Protein AF-A0A536J6Z6-F1 (afdb_monomer_lite)

Secondary structure (DSSP, 8-state):
----EEEEEE-TTSHHHHHHHHHHTT-TTEEEEEEEESS--SS--TT-EEEE--TT-

Sequence (57 aa):
MARKRRVLVTGVARWWGALVVQRLVEDPDVAEVIAIDIREPRYDLGRADYLKLDIRH

Structure (mmCIF, N/CA/C/O backbone):
data_AF-A0A536J6Z6-F1
#
_entry.id   AF-A0A536J6Z6-F1
#
loop_
_atom_site.group_PDB
_atom_site.id
_atom_site.type_symbol
_atom_site.label_atom_id
_atom_site.label_alt_id
_atom_site.label_comp_id
_atom_site.label_asym_id
_atom_sit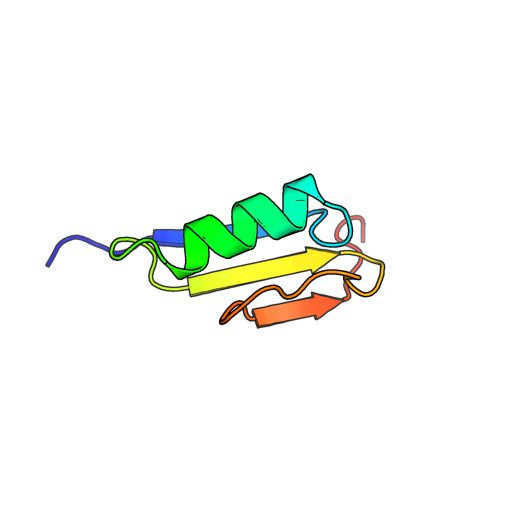e.label_entity_id
_atom_site.label_seq_id
_atom_site.pdbx_PDB_ins_code
_atom_site.Cartn_x
_atom_site.Cartn_y
_atom_site.Cartn_z
_atom_site.occupancy
_atom_site.B_iso_or_equiv
_atom_site.auth_seq_id
_atom_site.auth_comp_id
_atom_site.auth_asym_id
_atom_site.auth_atom_id
_atom_site.pdbx_PDB_model_num
ATOM 1 N N . MET A 1 1 ? -17.541 -3.428 18.501 1.00 60.97 1 MET A N 1
ATOM 2 C CA . MET A 1 1 ? -16.422 -2.957 17.655 1.00 60.97 1 MET A CA 1
ATOM 3 C C . MET A 1 1 ? -16.772 -3.284 16.214 1.00 60.97 1 MET A C 1
ATOM 5 O O . MET A 1 1 ? -17.018 -4.453 15.938 1.00 60.97 1 MET A O 1
ATOM 9 N N . ALA A 1 2 ? -16.875 -2.297 15.321 1.00 75.88 2 ALA A N 1
ATOM 10 C CA . ALA A 1 2 ? -17.031 -2.593 13.896 1.00 75.88 2 ALA A CA 1
ATOM 11 C C . ALA A 1 2 ? -15.774 -3.331 13.400 1.00 75.88 2 ALA A C 1
ATOM 13 O O . ALA A 1 2 ? -14.656 -2.994 13.798 1.00 75.88 2 ALA A O 1
ATOM 14 N N . ARG A 1 3 ? -15.944 -4.380 12.589 1.00 85.69 3 ARG A N 1
ATOM 15 C CA . ARG A 1 3 ? -14.814 -5.136 12.036 1.00 85.69 3 ARG A CA 1
ATOM 16 C C . ARG A 1 3 ? -14.087 -4.257 11.016 1.00 85.69 3 ARG A C 1
ATOM 18 O O . ARG A 1 3 ? -14.662 -3.933 9.983 1.00 85.69 3 ARG A O 1
ATOM 25 N N . LYS A 1 4 ? -12.827 -3.909 11.292 1.00 92.12 4 LYS A N 1
ATOM 26 C CA . LYS A 1 4 ? -11.969 -3.193 10.337 1.00 92.12 4 LYS A CA 1
ATOM 27 C C . LYS A 1 4 ? -11.602 -4.083 9.145 1.00 92.12 4 LYS A C 1
ATOM 29 O O . LYS A 1 4 ? -11.461 -5.302 9.287 1.00 92.12 4 LYS A O 1
ATOM 34 N N . ARG A 1 5 ? -11.459 -3.471 7.971 1.00 96.75 5 ARG A N 1
ATOM 35 C CA . ARG A 1 5 ? -11.148 -4.143 6.701 1.00 96.75 5 ARG A CA 1
ATOM 36 C C . ARG A 1 5 ? -9.645 -4.399 6.585 1.00 96.75 5 ARG A C 1
ATOM 38 O O . ARG A 1 5 ? -8.849 -3.563 6.992 1.00 96.75 5 ARG A O 1
ATOM 45 N N . ARG A 1 6 ? -9.260 -5.531 5.996 1.00 97.94 6 ARG A N 1
ATOM 46 C CA . ARG A 1 6 ? -7.901 -5.761 5.479 1.00 97.94 6 ARG A CA 1
ATOM 47 C C . ARG A 1 6 ? -7.979 -5.751 3.964 1.00 97.94 6 ARG A C 1
ATOM 49 O O . ARG A 1 6 ? -8.897 -6.365 3.418 1.00 97.94 6 ARG A O 1
ATOM 56 N N . VAL A 1 7 ? -7.072 -5.040 3.307 1.00 98.38 7 VAL A N 1
ATOM 57 C CA . VAL A 1 7 ? -7.155 -4.799 1.865 1.00 98.38 7 VAL A CA 1
ATOM 58 C C . VAL A 1 7 ? -5.879 -5.262 1.185 1.00 98.38 7 VAL A C 1
ATOM 60 O O . VAL A 1 7 ? -4.787 -4.848 1.557 1.00 98.38 7 VAL A O 1
ATOM 63 N N . LEU A 1 8 ? -6.031 -6.101 0.162 1.00 98.06 8 LEU A N 1
ATOM 64 C CA . LEU A 1 8 ? -4.959 -6.453 -0.756 1.00 98.06 8 LEU A CA 1
ATOM 65 C C . LEU A 1 8 ? -5.064 -5.579 -2.009 1.00 98.06 8 LEU A C 1
ATOM 67 O O . LEU A 1 8 ? -6.125 -5.525 -2.631 1.00 98.06 8 LEU A O 1
ATOM 71 N N . VAL A 1 9 ? -3.967 -4.932 -2.398 1.00 97.94 9 VAL A N 1
ATOM 72 C CA . VAL A 1 9 ? -3.884 -4.120 -3.617 1.00 97.94 9 VAL A CA 1
ATOM 73 C C . VAL A 1 9 ? -2.821 -4.702 -4.538 1.00 97.94 9 VAL A C 1
ATOM 75 O O . VAL A 1 9 ? -1.663 -4.820 -4.156 1.00 97.94 9 VAL A O 1
ATOM 78 N N . THR A 1 10 ? -3.200 -5.038 -5.769 1.00 97.50 10 THR A N 1
ATOM 79 C CA . THR A 1 10 ? -2.278 -5.520 -6.809 1.00 97.50 10 THR A CA 1
ATOM 80 C C . THR A 1 10 ? -1.998 -4.425 -7.834 1.00 97.50 10 THR A C 1
ATOM 82 O O . THR A 1 10 ? -2.893 -3.645 -8.160 1.00 97.50 10 THR A O 1
ATOM 85 N N . GLY A 1 11 ? -0.799 -4.402 -8.415 1.00 97.44 11 GLY A N 1
ATOM 86 C CA . GLY A 1 11 ? -0.430 -3.399 -9.421 1.00 97.44 11 GLY A CA 1
ATOM 87 C C . GLY A 1 11 ? 0.045 -2.076 -8.810 1.00 97.44 11 GLY A C 1
ATOM 88 O O . GLY A 1 11 ? -0.161 -1.010 -9.401 1.00 97.44 11 GLY A O 1
ATOM 89 N N . VAL A 1 12 ? 0.647 -2.131 -7.617 1.00 98.31 12 VAL A N 1
ATOM 90 C CA . VAL A 1 12 ? 1.027 -0.952 -6.819 1.00 98.31 12 VAL A CA 1
ATOM 91 C C . VAL A 1 12 ? 2.235 -0.190 -7.362 1.00 98.31 12 VAL A C 1
ATOM 93 O O . VAL A 1 12 ? 2.448 0.960 -6.989 1.00 98.31 12 VAL A O 1
ATOM 96 N N . ALA A 1 13 ? 3.002 -0.761 -8.296 1.00 97.94 13 ALA A N 1
ATOM 97 C CA . ALA A 1 13 ? 4.195 -0.105 -8.835 1.00 97.94 13 ALA A CA 1
ATOM 98 C C . ALA A 1 13 ? 3.889 0.985 -9.878 1.00 97.94 13 ALA A C 1
ATOM 100 O O . ALA A 1 13 ? 4.802 1.588 -10.448 1.00 97.94 13 ALA A O 1
ATOM 101 N N . ARG A 1 14 ? 2.607 1.234 -10.175 1.00 96.75 14 ARG A N 1
ATOM 102 C CA . ARG A 1 14 ? 2.144 2.316 -11.057 1.00 96.75 14 ARG A CA 1
ATOM 103 C C . ARG A 1 14 ? 1.464 3.403 -10.238 1.00 96.75 14 ARG A C 1
ATOM 105 O O . ARG A 1 14 ? 0.940 3.134 -9.164 1.00 96.75 14 ARG A O 1
ATOM 112 N N . TRP A 1 15 ? 1.411 4.610 -10.798 1.00 97.50 15 TRP A N 1
ATOM 113 C CA . TRP A 1 15 ? 0.904 5.792 -10.100 1.00 97.50 15 TRP A CA 1
ATOM 114 C C . TRP A 1 15 ? -0.472 5.583 -9.453 1.00 97.50 15 TRP A C 1
ATOM 116 O O . TRP A 1 15 ? -0.644 5.872 -8.275 1.00 97.50 15 TRP A O 1
ATOM 126 N N . TRP A 1 16 ? -1.426 4.998 -10.181 1.00 97.94 16 TRP A N 1
ATOM 127 C CA . TRP A 1 16 ? -2.759 4.735 -9.638 1.00 97.94 16 TRP A CA 1
ATOM 128 C C . TRP A 1 16 ? -2.774 3.706 -8.509 1.00 97.94 16 TRP A C 1
ATOM 130 O O . TRP A 1 16 ? -3.487 3.893 -7.529 1.00 97.94 16 TRP A O 1
ATOM 140 N N . GLY A 1 1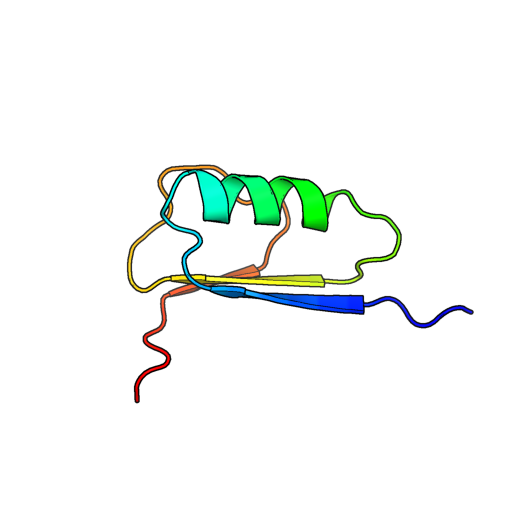7 ? -1.975 2.644 -8.624 1.00 98.00 17 GLY A N 1
ATOM 141 C CA . GLY A 1 17 ? -1.878 1.630 -7.578 1.00 98.00 17 GLY A CA 1
ATOM 142 C C . GLY A 1 17 ? -1.289 2.212 -6.294 1.00 98.00 17 GLY A C 1
ATOM 143 O O . GLY A 1 17 ? -1.855 2.023 -5.221 1.00 98.00 17 GLY A O 1
ATOM 144 N N . ALA A 1 18 ? -0.222 3.004 -6.418 1.00 98.31 18 ALA A N 1
ATOM 145 C CA . ALA A 1 18 ? 0.364 3.718 -5.290 1.00 98.31 18 ALA A CA 1
ATOM 146 C C . ALA A 1 18 ? -0.613 4.729 -4.670 1.00 98.31 18 ALA A C 1
ATOM 148 O O . ALA A 1 18 ? -0.756 4.770 -3.453 1.00 98.31 18 ALA A O 1
ATOM 149 N N . LEU A 1 19 ? -1.344 5.495 -5.490 1.00 98.38 19 LEU A N 1
ATOM 150 C CA . LEU A 1 19 ? -2.334 6.457 -5.001 1.00 98.38 19 LEU A CA 1
ATOM 151 C C . LEU A 1 19 ? -3.450 5.773 -4.198 1.00 98.38 19 LEU A C 1
ATOM 153 O O . LEU A 1 19 ? -3.852 6.280 -3.155 1.00 98.38 19 LEU A O 1
ATOM 157 N N . VAL A 1 20 ? -3.945 4.624 -4.664 1.00 98.44 20 VAL A N 1
ATOM 158 C CA . VAL A 1 20 ? -4.957 3.838 -3.942 1.00 98.44 20 VAL A CA 1
ATOM 159 C C . VAL A 1 20 ? -4.412 3.371 -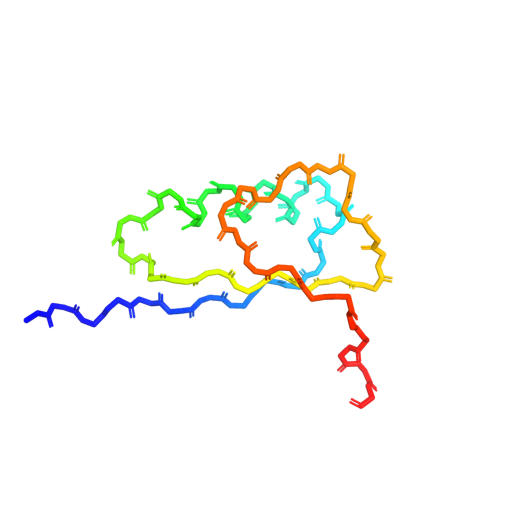2.595 1.00 98.44 20 VAL A C 1
ATOM 161 O O . VAL A 1 20 ? -5.076 3.560 -1.578 1.00 98.44 20 VAL A O 1
ATOM 164 N N . VAL A 1 21 ? -3.192 2.829 -2.566 1.00 98.69 21 VAL A N 1
ATOM 165 C CA . VAL A 1 21 ? -2.536 2.406 -1.321 1.00 98.69 21 VAL A CA 1
ATOM 166 C C . VAL A 1 21 ? -2.400 3.576 -0.347 1.00 98.69 21 VAL A C 1
ATOM 168 O O . VAL A 1 21 ? -2.844 3.460 0.791 1.00 98.69 21 VAL A O 1
ATOM 171 N N . GLN A 1 22 ? -1.898 4.724 -0.808 1.00 98.44 22 GLN A N 1
ATOM 172 C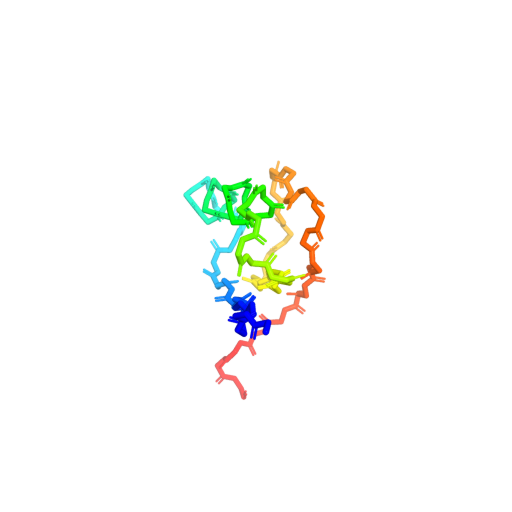 CA . GLN A 1 22 ? -1.747 5.934 0.007 1.00 98.44 22 GLN A CA 1
ATOM 173 C C . GLN A 1 22 ? -3.066 6.408 0.627 1.00 98.44 22 GLN A C 1
ATOM 175 O O . GLN A 1 22 ? -3.061 6.969 1.715 1.00 98.44 22 GLN A O 1
ATOM 180 N N . ARG A 1 23 ? -4.207 6.202 -0.041 1.00 98.38 23 ARG A N 1
ATOM 181 C CA . ARG A 1 23 ? -5.519 6.550 0.531 1.00 98.38 23 ARG A CA 1
ATOM 182 C C . ARG A 1 23 ? -6.017 5.508 1.521 1.00 98.38 23 ARG A C 1
ATOM 184 O O . ARG A 1 23 ? -6.604 5.876 2.530 1.00 98.38 23 ARG A O 1
ATOM 191 N N . LEU A 1 24 ? -5.779 4.227 1.250 1.00 98.44 24 LEU A N 1
ATOM 192 C CA . LEU A 1 24 ? -6.222 3.135 2.115 1.00 98.44 24 LEU A CA 1
ATOM 193 C C . LEU A 1 24 ? -5.467 3.092 3.445 1.00 98.44 24 LEU A C 1
ATOM 195 O O . LEU A 1 24 ? -6.072 2.769 4.459 1.00 98.44 24 LEU A O 1
ATOM 199 N N . VAL A 1 25 ? -4.175 3.431 3.466 1.00 98.19 25 VAL A N 1
ATOM 200 C CA . VAL A 1 25 ? -3.380 3.436 4.712 1.00 98.19 25 VAL A CA 1
ATOM 201 C C . VAL A 1 25 ? -3.768 4.559 5.683 1.00 98.19 25 VAL A C 1
ATOM 203 O O . VAL A 1 25 ? -3.429 4.485 6.866 1.00 98.19 25 VAL A O 1
ATOM 206 N N . GLU A 1 26 ? -4.484 5.576 5.199 1.00 97.75 26 GLU A N 1
ATOM 207 C CA . GLU A 1 26 ? -5.024 6.687 5.996 1.00 97.75 26 GLU A CA 1
ATOM 208 C C . GLU A 1 26 ? -6.493 6.468 6.403 1.00 97.75 26 GLU A C 1
ATOM 210 O O . GLU A 1 26 ? -7.025 7.209 7.228 1.00 97.75 26 GLU A O 1
ATOM 215 N N . ASP A 1 27 ? -7.166 5.453 5.850 1.00 97.50 27 ASP A N 1
ATOM 216 C CA . ASP A 1 27 ? -8.566 5.148 6.156 1.00 97.50 27 ASP A CA 1
ATOM 217 C C . ASP A 1 27 ? -8.676 4.490 7.552 1.00 97.50 27 ASP A C 1
ATOM 219 O O . ASP A 1 27 ? -8.165 3.384 7.758 1.00 97.50 27 ASP A O 1
ATOM 223 N N . PRO A 1 28 ? -9.360 5.118 8.532 1.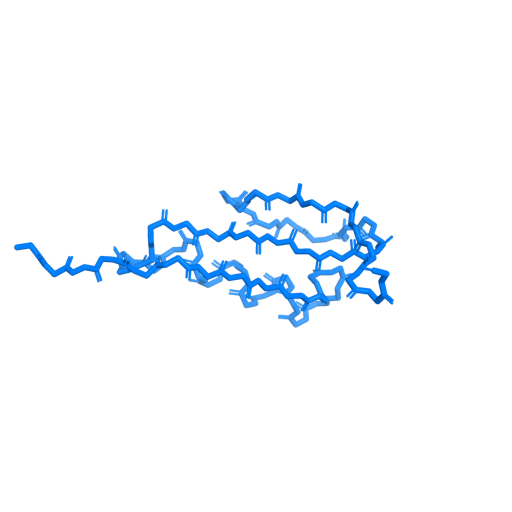00 95.62 28 PRO A N 1
ATOM 224 C CA . PRO A 1 28 ? -9.439 4.604 9.902 1.00 95.62 28 PRO A CA 1
ATOM 225 C C . PRO A 1 28 ? -10.186 3.265 10.021 1.00 95.62 28 PRO A C 1
ATOM 227 O O . PRO A 1 28 ? -9.997 2.546 11.016 1.00 95.62 28 PRO A O 1
ATOM 230 N N . ASP A 1 29 ? -10.998 2.912 9.022 1.00 96.69 29 ASP A N 1
ATOM 231 C CA . ASP A 1 29 ? -11.734 1.650 8.945 1.00 96.69 29 ASP A CA 1
ATOM 232 C C . ASP A 1 29 ? -10.929 0.535 8.259 1.00 96.69 29 ASP A C 1
ATOM 234 O O . ASP A 1 29 ? -11.377 -0.620 8.216 1.00 96.69 29 ASP A O 1
ATOM 238 N N . VAL A 1 30 ? -9.734 0.845 7.749 1.00 97.88 30 VAL A N 1
ATOM 239 C CA . VAL A 1 30 ? -8.774 -0.122 7.212 1.00 97.88 30 VAL A CA 1
ATOM 240 C C . VAL A 1 30 ? -7.729 -0.427 8.283 1.00 97.88 30 VAL A C 1
ATOM 242 O O . VAL A 1 30 ? -7.047 0.446 8.807 1.00 97.88 30 VAL A O 1
ATOM 245 N N . ALA A 1 31 ? -7.633 -1.698 8.658 1.00 97.25 31 ALA A N 1
ATOM 246 C CA . ALA A 1 31 ? -6.645 -2.168 9.621 1.00 97.25 31 ALA A CA 1
ATOM 247 C C . ALA A 1 31 ? -5.272 -2.394 8.983 1.00 97.25 31 ALA A C 1
ATOM 249 O O . ALA A 1 31 ? -4.265 -2.248 9.664 1.00 97.25 31 ALA A O 1
ATOM 250 N N . GLU A 1 32 ? -5.243 -2.807 7.715 1.00 97.75 32 GLU A N 1
ATOM 251 C CA . GLU A 1 32 ? -4.037 -3.315 7.063 1.00 97.75 32 GLU A CA 1
ATOM 252 C C . GLU A 1 32 ? -4.168 -3.198 5.544 1.00 97.75 32 GLU A C 1
ATOM 254 O O . GLU A 1 32 ? -5.235 -3.488 4.982 1.00 97.75 32 GLU A O 1
ATOM 259 N N . VAL A 1 33 ? -3.075 -2.802 4.892 1.00 98.69 33 VAL A N 1
ATOM 260 C CA . VAL A 1 33 ? -2.954 -2.759 3.435 1.00 98.69 33 VAL A CA 1
ATOM 261 C C . VAL A 1 33 ? -1.757 -3.603 3.030 1.00 98.69 33 VAL A C 1
ATOM 263 O O . VAL A 1 33 ? -0.627 -3.275 3.378 1.00 98.69 33 VAL A O 1
ATOM 266 N N . ILE A 1 34 ? -2.013 -4.666 2.272 1.00 98.50 34 ILE A N 1
ATOM 267 C CA . ILE A 1 34 ? -0.983 -5.515 1.676 1.00 98.50 34 ILE A CA 1
ATOM 268 C C . ILE A 1 34 ? -0.845 -5.092 0.214 1.00 98.50 34 ILE A C 1
ATOM 270 O O . ILE A 1 34 ? -1.809 -5.134 -0.554 1.00 98.50 34 ILE A O 1
ATOM 274 N N . ALA A 1 35 ? 0.345 -4.657 -0.173 1.00 98.38 35 ALA A N 1
ATOM 275 C CA . ALA A 1 35 ? 0.637 -4.108 -1.484 1.00 98.38 35 ALA A CA 1
ATOM 276 C C . ALA A 1 35 ? 1.460 -5.109 -2.307 1.00 98.38 35 ALA A C 1
ATOM 278 O O . ALA A 1 35 ? 2.547 -5.504 -1.900 1.00 98.38 35 ALA A O 1
ATOM 279 N N . ILE A 1 36 ? 0.956 -5.508 -3.476 1.00 98.25 36 ILE A N 1
ATOM 280 C CA . ILE A 1 36 ? 1.591 -6.490 -4.361 1.00 98.25 36 ILE A CA 1
ATOM 281 C C . ILE A 1 36 ? 1.893 -5.887 -5.730 1.00 98.25 36 ILE A C 1
ATOM 283 O O . ILE A 1 36 ? 1.017 -5.342 -6.410 1.00 98.25 36 ILE A O 1
ATOM 287 N N . ASP A 1 37 ? 3.124 -6.066 -6.192 1.00 98.19 37 ASP A N 1
ATOM 288 C CA . ASP A 1 37 ? 3.488 -5.922 -7.600 1.00 98.19 37 ASP A CA 1
ATOM 289 C C . ASP A 1 37 ? 4.669 -6.850 -7.921 1.00 98.19 37 ASP A C 1
ATOM 291 O O . ASP A 1 37 ? 5.376 -7.321 -7.034 1.00 98.19 37 ASP A O 1
ATOM 295 N N . ILE A 1 38 ? 4.901 -7.108 -9.205 1.00 97.56 38 ILE A N 1
ATOM 296 C CA . ILE A 1 38 ? 6.078 -7.849 -9.679 1.00 97.56 38 ILE A CA 1
ATOM 297 C C . ILE A 1 38 ? 7.307 -6.935 -9.826 1.00 97.56 38 ILE A C 1
ATOM 299 O O . ILE A 1 38 ? 8.438 -7.406 -9.968 1.00 97.56 38 ILE A O 1
ATOM 303 N N . ARG A 1 39 ? 7.105 -5.612 -9.810 1.00 96.56 39 ARG A N 1
ATOM 304 C CA . ARG A 1 39 ? 8.152 -4.587 -9.906 1.00 96.56 39 ARG A CA 1
ATOM 305 C C . ARG A 1 39 ? 8.206 -3.762 -8.630 1.00 96.56 39 ARG A C 1
ATOM 307 O O . ARG A 1 39 ? 7.174 -3.494 -8.033 1.00 96.56 39 ARG A O 1
ATOM 314 N N . GLU A 1 40 ? 9.397 -3.274 -8.295 1.00 96.69 40 GLU A N 1
ATOM 315 C CA . GLU A 1 40 ? 9.553 -2.311 -7.202 1.00 96.69 40 GLU A CA 1
ATOM 316 C C . GLU A 1 40 ? 8.723 -1.036 -7.451 1.00 96.69 40 GLU A C 1
ATOM 318 O O . GLU A 1 40 ? 8.774 -0.485 -8.564 1.00 96.69 40 GLU A O 1
ATOM 323 N N . PRO A 1 41 ? 7.974 -0.543 -6.448 1.00 96.00 41 PRO A N 1
ATOM 324 C CA . PRO A 1 41 ? 7.262 0.719 -6.534 1.00 96.00 41 PRO A CA 1
ATOM 325 C C . PRO A 1 41 ? 8.225 1.894 -6.690 1.00 96.00 41 PRO A C 1
ATOM 327 O O . PRO A 1 41 ? 9.264 1.973 -6.044 1.00 96.00 41 PRO A O 1
ATOM 330 N N . ARG A 1 42 ? 7.850 2.852 -7.542 1.00 95.44 42 ARG A N 1
ATOM 331 C CA . ARG A 1 42 ? 8.559 4.141 -7.674 1.00 95.44 42 ARG A CA 1
ATOM 332 C C . ARG A 1 42 ? 8.020 5.219 -6.734 1.00 95.44 42 ARG A C 1
ATOM 334 O O . ARG A 1 42 ? 8.588 6.302 -6.664 1.00 95.44 42 ARG A O 1
ATOM 341 N N . TYR A 1 43 ? 6.892 4.942 -6.090 1.00 97.44 43 TYR A N 1
ATOM 342 C CA . TYR A 1 43 ? 6.162 5.858 -5.226 1.00 97.44 43 TYR A CA 1
ATOM 343 C C . TYR A 1 43 ? 6.088 5.255 -3.828 1.00 97.44 43 TYR A C 1
ATOM 345 O O . TYR A 1 43 ? 5.989 4.036 -3.697 1.00 97.44 43 TYR A O 1
ATOM 353 N N . ASP A 1 44 ? 6.101 6.113 -2.813 1.00 96.88 44 ASP A N 1
ATOM 354 C CA . ASP A 1 44 ? 5.908 5.702 -1.426 1.00 96.88 44 ASP A CA 1
ATOM 355 C C . ASP A 1 44 ? 4.517 5.076 -1.236 1.00 96.88 44 ASP A C 1
ATOM 357 O O . ASP A 1 44 ? 3.510 5.603 -1.722 1.00 96.88 44 ASP A O 1
ATOM 361 N N . LEU A 1 45 ? 4.479 3.940 -0.546 1.00 98.19 45 LEU A N 1
ATOM 362 C CA . LEU A 1 45 ? 3.271 3.187 -0.219 1.00 98.19 45 LEU A CA 1
ATOM 363 C C . LEU A 1 45 ? 2.806 3.436 1.228 1.00 98.19 45 LEU A C 1
ATOM 365 O O . LEU A 1 45 ? 1.833 2.835 1.683 1.00 98.19 45 LEU A O 1
ATOM 369 N N . GLY A 1 46 ? 3.470 4.336 1.953 1.00 96.75 46 GLY A N 1
ATOM 370 C CA . GLY A 1 46 ? 3.153 4.668 3.333 1.00 96.75 46 GLY A CA 1
ATOM 371 C C . GLY A 1 46 ? 3.370 3.471 4.255 1.00 96.75 46 GLY A C 1
ATOM 372 O O . GLY A 1 46 ? 4.415 2.830 4.236 1.00 96.75 46 GLY A O 1
ATOM 373 N N . ARG A 1 47 ? 2.362 3.163 5.075 1.00 96.75 47 ARG A N 1
ATOM 374 C CA . ARG A 1 47 ? 2.418 2.082 6.078 1.00 96.75 47 ARG A CA 1
ATOM 375 C C . ARG A 1 47 ? 1.998 0.710 5.536 1.00 96.75 47 ARG A C 1
ATOM 377 O O . ARG A 1 47 ? 1.693 -0.174 6.328 1.00 96.75 47 ARG A O 1
ATOM 384 N N . ALA A 1 48 ? 1.891 0.556 4.217 1.00 98.31 48 ALA A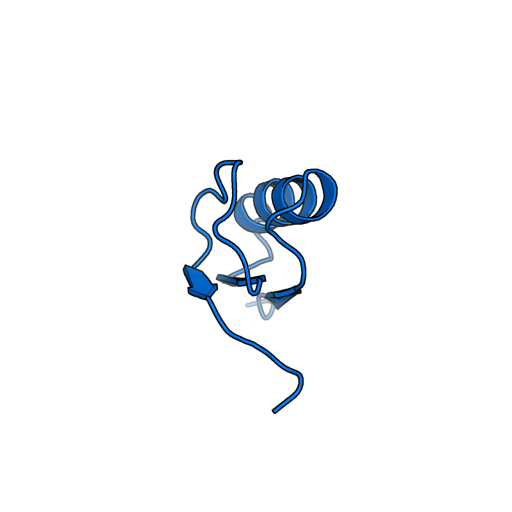 N 1
ATOM 385 C CA . ALA A 1 48 ? 1.490 -0.708 3.614 1.00 98.31 48 ALA A CA 1
ATOM 386 C C . ALA A 1 48 ? 2.625 -1.737 3.654 1.00 98.31 48 ALA A C 1
ATOM 388 O O . ALA A 1 48 ? 3.780 -1.410 3.378 1.00 98.31 48 ALA A O 1
ATOM 389 N N . ASP A 1 49 ? 2.271 -2.996 3.899 1.00 98.25 49 ASP A N 1
ATOM 390 C CA . ASP A 1 49 ? 3.201 -4.112 3.793 1.00 98.25 49 ASP A CA 1
ATOM 391 C C . ASP A 1 49 ? 3.382 -4.470 2.319 1.00 98.25 49 ASP A C 1
ATOM 393 O O . ASP A 1 49 ? 2.461 -4.958 1.657 1.00 98.25 49 ASP A O 1
ATOM 397 N N . TYR A 1 50 ? 4.567 -4.192 1.781 1.00 98.00 50 TYR A N 1
ATOM 398 C CA . TYR A 1 50 ? 4.877 -4.468 0.384 1.00 98.00 50 TYR A CA 1
ATOM 399 C C . TYR A 1 50 ? 5.466 -5.868 0.199 1.00 98.00 50 TYR A C 1
ATOM 401 O O . TYR A 1 50 ? 6.451 -6.246 0.833 1.00 98.00 50 TYR A O 1
ATOM 409 N N . LEU A 1 51 ? 4.881 -6.617 -0.734 1.00 97.38 51 LEU A N 1
ATOM 410 C CA . LEU A 1 51 ? 5.336 -7.931 -1.156 1.00 97.38 51 LEU A CA 1
ATOM 411 C C . LEU A 1 51 ? 5.572 -7.931 -2.667 1.00 97.38 51 LEU A C 1
ATOM 413 O O . LEU A 1 51 ? 4.650 -7.762 -3.470 1.00 97.38 51 LEU A O 1
ATOM 417 N N . LYS A 1 52 ? 6.816 -8.197 -3.062 1.00 97.25 52 LYS A N 1
ATOM 418 C CA . LYS A 1 52 ? 7.160 -8.432 -4.460 1.00 97.25 52 LYS A CA 1
ATOM 419 C C . LYS A 1 52 ? 6.842 -9.876 -4.836 1.00 97.25 52 LYS A C 1
ATOM 421 O O . LYS A 1 52 ? 7.633 -10.771 -4.539 1.00 97.25 52 LYS A O 1
ATOM 426 N N . LEU A 1 53 ? 5.703 -10.111 -5.483 1.00 95.75 53 LEU A N 1
ATOM 427 C CA . LEU A 1 53 ? 5.309 -11.453 -5.917 1.00 95.75 53 LEU A CA 1
ATOM 428 C C . LEU A 1 53 ? 4.515 -11.463 -7.222 1.00 95.75 53 LEU A C 1
ATOM 430 O O . LEU A 1 53 ? 3.842 -10.495 -7.576 1.00 95.75 53 LEU A O 1
ATOM 434 N N . ASP A 1 54 ? 4.589 -12.593 -7.920 1.00 93.12 54 ASP A N 1
ATOM 435 C CA . ASP A 1 54 ? 3.770 -12.881 -9.093 1.00 93.12 54 ASP A CA 1
ATOM 436 C C . ASP A 1 54 ? 2.569 -13.741 -8.684 1.00 93.12 54 ASP A C 1
ATOM 438 O O . ASP A 1 54 ? 2.733 -14.888 -8.287 1.00 93.12 54 ASP A O 1
ATOM 442 N N . ILE A 1 55 ? 1.362 -13.178 -8.772 1.00 87.31 55 ILE A N 1
ATOM 443 C CA . ILE A 1 55 ? 0.097 -13.834 -8.384 1.00 87.31 55 ILE A CA 1
ATOM 444 C C . ILE A 1 55 ? -0.446 -14.802 -9.446 1.00 87.31 55 ILE A C 1
ATOM 446 O O . ILE A 1 55 ? -1.557 -15.306 -9.309 1.00 87.31 55 ILE A O 1
ATOM 450 N N . ARG A 1 56 ? 0.280 -14.992 -10.551 1.00 88.81 56 ARG A N 1
ATOM 451 C CA . ARG A 1 56 ? -0.130 -15.864 -11.663 1.00 88.81 56 ARG A CA 1
ATOM 452 C C . ARG A 1 56 ? 0.408 -17.294 -11.535 1.00 88.81 56 ARG A C 1
ATOM 454 O O . ARG A 1 56 ? 0.182 -18.082 -12.450 1.00 88.81 56 ARG A O 1
ATOM 461 N N . HIS A 1 57 ? 1.128 -17.602 -10.457 1.00 72.25 57 HIS A N 1
ATOM 462 C CA . HIS A 1 57 ? 1.647 -18.932 -10.140 1.00 72.25 57 HIS A CA 1
ATOM 463 C C . HIS A 1 57 ? 0.911 -19.549 -8.954 1.00 72.25 57 HIS A C 1
ATOM 465 O O . HIS A 1 57 ? 0.553 -18.789 -8.026 1.00 72.25 57 HIS A O 1
#

Radius of gyration: 11.33 Å; chains: 1; bounding box: 27×26×29 Å

Foldseek 3Di:
DPQADEEEQEPCQDPVSLVVLVVLVPDPSHPAYAYEYCDDHPDDSPPHHYDNDDPPD

pLDDT: mean 95.43, std 6.75, range [60.97, 98.69]